Protein AF-A0A2V8I0D8-F1 (afdb_monomer)

Mean predicted aligned error: 8.47 Å

Secondary structure (DSSP, 8-state):
-TTSS---S-HHHHHHHHHHHHHHHHHHHHHHHHHSSPPTTHHHHHHHHHHHHHHHHHHHHHHHHHHHHS-TTSTTTSS-TT-TTHHHHHHHHHHHHHHHHHHHHHHHHHHHHHHHHHHTS-----

Structure (mmCIF, N/CA/C/O backbone):
data_AF-A0A2V8I0D8-F1
#
_entry.id   AF-A0A2V8I0D8-F1
#
loop_
_atom_site.group_PDB
_atom_site.id
_atom_site.type_symbol
_atom_site.label_atom_id
_atom_site.label_alt_id
_atom_site.label_comp_id
_atom_site.label_asym_id
_atom_site.label_entity_id
_atom_site.label_seq_id
_atom_site.pdbx_PDB_ins_code
_atom_site.Cartn_x
_atom_site.Cartn_y
_atom_site.Cartn_z
_atom_site.occupancy
_atom_site.B_iso_or_equiv
_atom_site.auth_seq_id
_atom_site.auth_comp_id
_atom_site.auth_asym_id
_atom_site.auth_atom_id
_atom_site.pdbx_PDB_model_num
ATOM 1 N N . MET A 1 1 ? -0.318 -2.762 -38.727 1.00 35.12 1 MET A N 1
ATOM 2 C CA . MET A 1 1 ? -1.320 -2.928 -37.650 1.00 35.12 1 MET A CA 1
ATOM 3 C C . MET A 1 1 ? -0.693 -2.973 -36.253 1.00 35.12 1 MET A C 1
ATOM 5 O O . MET A 1 1 ? -1.377 -2.617 -35.312 1.00 35.12 1 MET A O 1
ATOM 9 N N . GLU A 1 2 ? 0.597 -3.299 -36.097 1.00 39.03 2 GLU A N 1
ATOM 10 C CA . GLU A 1 2 ? 1.289 -3.316 -34.786 1.00 39.03 2 GLU A CA 1
ATOM 11 C C . GLU A 1 2 ? 1.679 -1.927 -34.235 1.00 39.03 2 GLU A C 1
ATOM 13 O O . GLU A 1 2 ? 1.962 -1.788 -33.054 1.00 39.03 2 GLU A O 1
ATOM 18 N N . ARG A 1 3 ? 1.640 -0.865 -35.057 1.00 40.22 3 ARG A N 1
ATOM 19 C CA . ARG A 1 3 ? 1.949 0.522 -34.633 1.00 40.22 3 ARG A CA 1
ATOM 20 C C . ARG A 1 3 ? 0.753 1.318 -34.098 1.00 40.22 3 ARG A C 1
ATOM 22 O O . ARG A 1 3 ? 0.931 2.449 -33.672 1.00 40.22 3 ARG A O 1
ATOM 29 N N . ILE A 1 4 ? -0.457 0.760 -34.159 1.00 46.00 4 ILE A N 1
ATOM 30 C CA . ILE A 1 4 ? -1.689 1.436 -33.701 1.00 46.00 4 ILE A CA 1
ATOM 31 C C . ILE A 1 4 ? -2.055 0.992 -32.277 1.00 46.00 4 ILE A C 1
ATOM 33 O O . ILE A 1 4 ? -2.739 1.704 -31.550 1.00 46.00 4 ILE A O 1
ATOM 37 N N . PHE A 1 5 ? -1.522 -0.150 -31.848 1.00 41.84 5 PHE A N 1
ATOM 38 C CA . PHE A 1 5 ? -1.755 -0.731 -30.539 1.00 41.84 5 PHE A CA 1
ATOM 39 C C . PHE A 1 5 ? -0.419 -1.221 -29.982 1.00 41.84 5 PHE A C 1
ATOM 41 O O . PHE A 1 5 ? -0.133 -2.405 -30.102 1.00 41.84 5 PHE A O 1
ATOM 48 N N . GLY A 1 6 ? 0.418 -0.314 -29.457 1.00 40.91 6 GLY A N 1
ATOM 49 C CA . GLY A 1 6 ? 1.761 -0.578 -28.907 1.00 40.91 6 GLY A CA 1
ATOM 50 C C . GLY A 1 6 ? 1.783 -1.548 -27.715 1.00 40.91 6 GLY A C 1
ATOM 51 O O . GLY A 1 6 ? 2.196 -1.197 -26.616 1.00 40.91 6 GLY A O 1
ATOM 52 N N . PHE A 1 7 ? 1.320 -2.774 -27.933 1.00 41.00 7 PHE A N 1
ATOM 53 C CA . PHE A 1 7 ? 1.189 -3.864 -26.978 1.00 41.00 7 PHE A CA 1
ATOM 54 C C . PHE A 1 7 ? 2.431 -4.765 -26.974 1.00 41.00 7 PHE A C 1
ATOM 56 O O . PHE A 1 7 ? 2.325 -5.978 -26.836 1.00 41.00 7 PHE A O 1
ATOM 63 N N . THR A 1 8 ? 3.625 -4.181 -27.088 1.00 45.22 8 THR A N 1
ATOM 64 C CA . THR A 1 8 ? 4.879 -4.832 -26.657 1.00 45.22 8 THR A CA 1
ATOM 65 C C . THR A 1 8 ? 5.213 -4.522 -25.197 1.00 45.22 8 THR A C 1
ATOM 67 O O . THR A 1 8 ? 6.302 -4.840 -24.726 1.00 45.22 8 THR A O 1
ATOM 70 N N . ARG A 1 9 ? 4.289 -3.903 -24.454 1.00 54.06 9 ARG A N 1
ATOM 71 C CA . ARG A 1 9 ? 4.477 -3.580 -23.041 1.00 54.06 9 ARG A CA 1
ATOM 72 C C . ARG A 1 9 ? 4.057 -4.739 -22.139 1.00 54.06 9 ARG A C 1
ATOM 74 O O . ARG A 1 9 ? 3.045 -5.396 -22.388 1.00 54.06 9 ARG A O 1
ATOM 81 N N . ASN A 1 10 ? 4.807 -4.958 -21.064 1.00 58.66 10 ASN A N 1
ATOM 82 C CA . ASN A 1 10 ? 4.531 -5.989 -20.073 1.00 58.66 10 ASN A CA 1
ATOM 83 C C . ASN A 1 10 ? 3.274 -5.645 -19.249 1.00 58.66 10 ASN A C 1
ATOM 85 O O . ASN A 1 10 ? 3.349 -5.093 -18.160 1.00 58.66 10 ASN A O 1
ATOM 89 N N . HIS A 1 11 ? 2.081 -5.973 -19.749 1.00 61.69 11 HIS A N 1
ATOM 90 C CA . HIS A 1 11 ? 0.835 -5.776 -18.995 1.00 61.69 11 HIS A CA 1
ATOM 91 C C . HIS A 1 11 ? 0.796 -6.528 -17.656 1.00 61.69 11 HIS A C 1
ATOM 93 O O . HIS A 1 11 ? 0.007 -6.167 -16.781 1.00 61.69 11 HIS A O 1
ATOM 99 N N . TYR A 1 12 ? 1.621 -7.565 -17.489 1.00 66.75 12 TYR A N 1
ATOM 100 C CA . TYR A 1 12 ? 1.704 -8.315 -16.239 1.00 66.75 12 TYR A CA 1
ATOM 101 C C . TYR A 1 12 ? 2.395 -7.527 -15.126 1.00 66.75 12 TYR A C 1
ATOM 103 O O . TYR A 1 12 ? 2.099 -7.771 -13.959 1.00 66.75 12 TYR A O 1
ATOM 111 N N . ASP A 1 13 ? 3.232 -6.551 -15.467 1.00 78.81 13 ASP A N 1
ATOM 112 C CA . ASP A 1 13 ? 3.970 -5.751 -14.492 1.00 78.81 13 ASP A CA 1
ATOM 113 C C . ASP A 1 13 ? 3.031 -4.918 -13.617 1.00 78.81 13 ASP A C 1
ATOM 115 O O . ASP A 1 13 ? 3.022 -4.998 -12.392 1.00 78.81 13 ASP A O 1
ATOM 119 N N . ARG A 1 14 ? 2.058 -4.270 -14.260 1.00 85.38 14 ARG A N 1
ATOM 120 C CA . ARG A 1 14 ? 1.007 -3.502 -13.577 1.00 85.38 14 ARG A CA 1
ATOM 121 C C . ARG A 1 14 ? 0.103 -4.357 -12.695 1.00 85.38 14 ARG A C 1
ATOM 123 O O . ARG A 1 14 ? -0.437 -3.861 -11.706 1.00 85.38 14 ARG A O 1
ATOM 130 N N . ILE A 1 15 ? -0.083 -5.634 -13.037 1.00 90.56 15 ILE A N 1
ATOM 131 C CA . ILE A 1 15 ? -0.776 -6.590 -12.161 1.00 90.56 15 ILE A CA 1
ATOM 132 C C . ILE A 1 15 ? 0.095 -6.877 -10.933 1.00 90.56 15 ILE A C 1
ATOM 134 O O . ILE A 1 15 ? -0.428 -6.925 -9.817 1.00 90.56 15 ILE A O 1
ATOM 138 N N . GLY A 1 16 ? 1.409 -7.010 -11.132 1.00 92.75 16 GLY A N 1
ATOM 139 C CA . GLY A 1 16 ? 2.416 -7.073 -10.076 1.00 92.75 16 GLY A CA 1
ATOM 140 C C . GLY A 1 16 ? 2.330 -5.876 -9.133 1.00 92.75 16 GLY A C 1
ATOM 141 O O . GLY A 1 16 ? 2.100 -6.074 -7.942 1.00 92.75 16 GLY A O 1
ATOM 142 N N . HIS A 1 17 ? 2.376 -4.649 -9.653 1.00 95.06 17 HIS A N 1
ATOM 143 C CA . HIS A 1 17 ? 2.255 -3.433 -8.843 1.00 95.06 17 HIS A CA 1
ATOM 144 C C . HIS A 1 17 ? 0.899 -3.311 -8.147 1.00 95.06 17 HIS A C 1
ATOM 146 O O . HIS A 1 17 ? 0.833 -2.987 -6.961 1.00 95.06 17 HIS A O 1
ATOM 152 N N . PHE A 1 18 ? -0.205 -3.656 -8.817 1.00 97.50 18 PHE A N 1
ATOM 153 C CA . PHE A 1 18 ? -1.506 -3.732 -8.150 1.00 97.50 18 PHE A CA 1
ATOM 154 C C . PHE A 1 18 ? -1.464 -4.699 -6.956 1.00 97.50 18 PHE A C 1
ATOM 156 O O . PHE A 1 18 ? -1.911 -4.347 -5.863 1.00 97.50 18 PHE A O 1
ATOM 163 N N . ALA A 1 19 ? -0.898 -5.898 -7.125 1.00 97.00 19 ALA A N 1
ATOM 164 C CA . ALA A 1 19 ? -0.743 -6.868 -6.042 1.00 97.00 19 ALA A CA 1
ATOM 165 C C . ALA A 1 19 ? 0.220 -6.372 -4.943 1.00 97.00 19 ALA A C 1
ATOM 167 O O . ALA A 1 19 ? -0.062 -6.564 -3.755 1.00 97.00 19 ALA A O 1
ATOM 168 N N . GLN A 1 20 ? 1.295 -5.677 -5.328 1.00 96.06 20 GLN A N 1
ATOM 169 C CA . GLN A 1 20 ? 2.266 -5.012 -4.452 1.00 96.06 20 GLN A CA 1
ATOM 170 C C . GLN A 1 20 ? 1.625 -3.900 -3.615 1.00 96.06 20 GLN A C 1
ATOM 172 O O . GLN A 1 20 ? 2.070 -3.628 -2.506 1.00 96.06 20 GLN A O 1
ATOM 177 N N . GLY A 1 21 ? 0.550 -3.280 -4.090 1.00 98.25 21 GLY A N 1
ATOM 178 C CA . GLY A 1 21 ? -0.292 -2.418 -3.269 1.00 98.25 21 GLY A CA 1
ATOM 179 C C . GLY A 1 21 ? -1.278 -3.195 -2.402 1.00 98.25 21 GLY A C 1
ATOM 180 O O . GLY A 1 21 ? -1.406 -2.966 -1.198 1.00 98.25 21 GLY A O 1
ATOM 181 N N . PHE A 1 22 ? -2.001 -4.124 -3.025 1.00 98.69 22 PHE A N 1
ATOM 182 C CA . PHE A 1 22 ? -3.162 -4.788 -2.443 1.00 98.69 22 PHE A CA 1
ATOM 183 C C . PHE A 1 22 ? -2.810 -5.663 -1.235 1.00 98.69 22 PHE A C 1
ATOM 185 O O . PHE A 1 22 ? -3.448 -5.569 -0.184 1.00 98.69 22 PHE A O 1
ATOM 192 N N . VAL A 1 23 ? -1.796 -6.522 -1.364 1.00 98.00 23 VAL A N 1
ATOM 193 C CA . VAL A 1 23 ? -1.437 -7.480 -0.308 1.00 98.00 23 VAL A CA 1
ATOM 194 C C . VAL A 1 23 ? -0.753 -6.776 0.873 1.00 98.00 23 VAL A C 1
ATOM 196 O O . VAL A 1 23 ? -1.228 -6.928 2.008 1.00 98.00 23 VAL A O 1
ATOM 199 N N . PRO A 1 24 ? 0.288 -5.944 0.663 1.00 98.19 24 PRO A N 1
ATOM 200 C CA . PRO A 1 24 ? 0.936 -5.215 1.750 1.00 98.19 24 PRO A CA 1
ATOM 201 C C . PRO A 1 24 ? 0.007 -4.256 2.488 1.00 98.19 24 PRO A C 1
ATOM 203 O O . PRO A 1 24 ? 0.209 -4.050 3.682 1.00 98.19 24 PRO A O 1
ATOM 206 N N . ALA A 1 25 ? -1.054 -3.736 1.861 1.00 98.69 25 ALA A N 1
ATOM 207 C CA . ALA A 1 25 ? -2.016 -2.877 2.550 1.00 98.69 25 ALA A CA 1
ATOM 208 C C . ALA A 1 25 ? -2.678 -3.560 3.755 1.00 98.69 25 ALA A C 1
ATOM 210 O O . ALA A 1 25 ? -2.870 -2.932 4.800 1.00 98.69 25 ALA A O 1
ATOM 211 N N . ILE A 1 26 ? -3.008 -4.852 3.657 1.00 98.31 26 ILE A N 1
ATOM 212 C CA . ILE A 1 26 ? -3.602 -5.593 4.780 1.00 98.31 26 ILE A CA 1
ATOM 213 C C . ILE A 1 26 ? -2.556 -5.890 5.855 1.00 98.31 26 ILE A C 1
ATOM 215 O O . ILE A 1 26 ? -2.856 -5.743 7.041 1.00 98.31 26 ILE A O 1
ATOM 219 N N . ILE A 1 27 ? -1.324 -6.208 5.452 1.00 98.38 27 ILE A N 1
ATOM 220 C CA . ILE A 1 27 ? -0.199 -6.452 6.364 1.00 98.38 27 ILE A CA 1
ATOM 221 C C . ILE A 1 27 ? 0.150 -5.176 7.143 1.00 98.38 27 ILE A C 1
ATOM 223 O O . ILE A 1 27 ? 0.184 -5.187 8.372 1.00 98.38 27 ILE A O 1
ATOM 227 N N . ALA A 1 28 ? 0.346 -4.054 6.449 1.00 98.44 28 ALA A N 1
ATOM 228 C CA . ALA A 1 28 ? 0.635 -2.761 7.060 1.00 98.44 28 ALA A CA 1
ATOM 229 C C . ALA A 1 28 ? -0.490 -2.342 8.013 1.00 98.44 28 ALA A C 1
ATOM 231 O O . ALA A 1 28 ? -0.229 -1.920 9.140 1.00 98.44 28 ALA A O 1
ATOM 232 N N . ARG A 1 29 ? -1.753 -2.526 7.605 1.00 98.25 29 ARG A N 1
ATOM 233 C CA . ARG A 1 29 ? -2.914 -2.253 8.461 1.00 98.25 29 ARG A CA 1
ATOM 234 C C . ARG A 1 29 ? -2.907 -3.101 9.734 1.00 98.25 29 ARG A C 1
ATOM 236 O O . ARG A 1 29 ? -3.196 -2.568 10.802 1.00 98.25 29 ARG A O 1
ATOM 243 N N . GLU A 1 30 ? -2.594 -4.391 9.627 1.00 98.00 30 GLU A N 1
ATOM 244 C CA . GLU A 1 30 ? -2.508 -5.314 10.767 1.00 98.00 30 GLU A CA 1
ATOM 245 C C . GLU A 1 30 ? -1.418 -4.875 11.751 1.00 98.00 30 GLU A C 1
ATOM 247 O O . GLU A 1 30 ? -1.671 -4.724 12.950 1.00 98.00 30 GLU A O 1
ATOM 252 N N . ILE A 1 31 ? -0.216 -4.603 11.236 1.00 98.19 31 ILE A N 1
ATOM 253 C CA . ILE A 1 31 ? 0.920 -4.142 12.038 1.00 98.19 31 ILE A CA 1
ATOM 254 C C . ILE A 1 31 ? 0.559 -2.844 12.762 1.00 98.19 31 ILE A C 1
ATOM 256 O O . ILE A 1 31 ? 0.734 -2.757 13.976 1.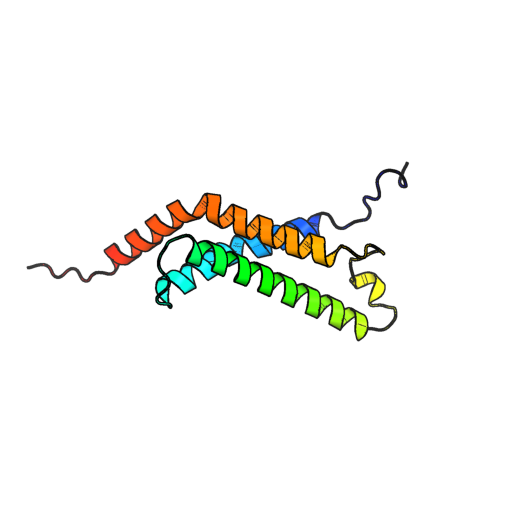00 98.19 31 ILE A O 1
ATOM 260 N N . LEU A 1 32 ? 0.004 -1.859 12.053 1.00 98.12 32 LEU A N 1
ATOM 261 C CA . LEU A 1 32 ? -0.343 -0.564 12.638 1.00 98.12 32 LEU A CA 1
ATOM 262 C C . LEU A 1 32 ? -1.417 -0.687 13.722 1.00 98.12 32 LEU A C 1
ATOM 264 O O . LEU A 1 32 ? -1.255 -0.097 14.787 1.00 98.12 32 LEU A O 1
ATOM 268 N N . ILE A 1 33 ? -2.468 -1.485 13.511 1.00 97.38 33 ILE A N 1
ATOM 269 C CA . ILE A 1 33 ? -3.508 -1.693 14.533 1.00 97.38 33 ILE A CA 1
ATOM 270 C C . ILE A 1 33 ? -2.935 -2.361 15.789 1.00 97.38 33 ILE A C 1
ATOM 272 O O . ILE A 1 33 ? -3.366 -2.055 16.899 1.00 97.38 33 ILE A O 1
ATOM 276 N N . ARG A 1 34 ? -2.005 -3.310 15.634 1.00 95.69 34 ARG A N 1
ATOM 277 C CA . ARG A 1 34 ? -1.519 -4.129 16.757 1.00 95.69 34 ARG A CA 1
ATOM 278 C C . ARG A 1 34 ? -0.296 -3.575 17.466 1.00 95.69 34 ARG A C 1
ATOM 280 O O . ARG A 1 34 ? -0.038 -3.964 18.603 1.00 95.69 34 ARG A O 1
ATOM 287 N N . ARG A 1 35 ? 0.506 -2.760 16.785 1.00 96.75 35 ARG A N 1
ATOM 288 C CA . ARG A 1 35 ? 1.841 -2.350 17.248 1.00 96.75 35 ARG A CA 1
ATOM 289 C C . ARG A 1 35 ? 2.006 -0.842 17.367 1.00 96.75 35 ARG A C 1
ATOM 291 O O . ARG A 1 35 ? 3.093 -0.388 17.700 1.00 96.75 35 ARG A O 1
ATOM 298 N N . SER A 1 36 ? 0.955 -0.070 17.117 1.00 96.12 36 SER A N 1
ATOM 299 C CA . SER A 1 36 ? 0.984 1.387 17.229 1.00 96.12 36 SER A CA 1
ATOM 300 C C . SER A 1 36 ? -0.266 1.900 17.959 1.00 96.12 36 SER A C 1
ATOM 302 O O . SER A 1 36 ? -1.248 1.165 18.074 1.00 96.12 36 SER A O 1
ATOM 304 N N . PRO A 1 37 ? -0.280 3.159 18.436 1.00 95.31 37 PRO A N 1
ATOM 305 C CA . PRO A 1 37 ? -1.471 3.770 19.035 1.00 95.31 37 PRO A CA 1
ATOM 306 C C . PRO A 1 37 ? -2.552 4.146 18.003 1.00 95.31 37 PRO A C 1
ATOM 308 O O . PRO A 1 37 ? -3.579 4.727 18.365 1.00 95.31 37 PRO A O 1
ATOM 311 N N . LEU A 1 38 ? -2.328 3.864 16.714 1.00 95.69 38 LEU A N 1
ATOM 312 C CA . LEU A 1 38 ? -3.193 4.292 15.626 1.00 95.69 38 LEU A CA 1
ATOM 313 C C . LEU A 1 38 ? -4.550 3.583 15.680 1.00 95.69 38 LEU A C 1
ATOM 315 O O . LEU A 1 38 ? -4.662 2.364 15.555 1.00 95.69 38 LEU A O 1
ATOM 319 N N . GLN A 1 39 ? -5.603 4.379 15.838 1.00 94.12 39 GLN A N 1
ATOM 320 C CA . GLN A 1 39 ? -6.973 3.884 15.880 1.00 94.12 39 GLN A CA 1
ATOM 321 C C . GLN A 1 39 ? -7.509 3.607 14.474 1.00 94.12 39 GLN A C 1
ATOM 323 O O . GLN A 1 39 ? -7.093 4.209 13.480 1.00 94.12 39 GLN A O 1
ATOM 328 N N . ARG A 1 40 ? -8.505 2.720 14.395 1.00 94.81 40 ARG A N 1
ATOM 329 C CA . ARG A 1 40 ? -9.256 2.482 13.157 1.00 94.81 40 ARG A CA 1
ATOM 330 C C . ARG A 1 40 ? -9.925 3.779 12.707 1.00 94.81 40 ARG A C 1
ATOM 332 O O . ARG A 1 40 ? -10.618 4.423 13.487 1.00 94.81 40 ARG A O 1
ATOM 339 N N . GLY A 1 41 ? -9.751 4.144 11.442 1.00 95.44 41 GLY A N 1
ATOM 340 C CA . GLY A 1 41 ? -10.357 5.347 10.884 1.00 95.44 41 GLY A CA 1
ATOM 341 C C . GLY A 1 41 ? -9.582 5.899 9.697 1.00 95.44 41 GLY A C 1
ATOM 342 O O . GLY A 1 41 ? -8.745 5.216 9.108 1.00 95.44 41 GLY A O 1
ATOM 343 N N . LYS A 1 42 ? -9.866 7.160 9.360 1.00 97.62 42 LYS A N 1
ATOM 344 C CA . LYS A 1 42 ? -9.306 7.843 8.183 1.00 97.62 42 LYS A CA 1
ATOM 345 C C . LYS A 1 42 ? -7.778 7.944 8.224 1.00 97.62 42 LYS A C 1
ATOM 347 O O . LYS A 1 42 ? -7.140 7.770 7.196 1.00 97.62 42 LYS A O 1
ATOM 352 N N . TRP A 1 43 ? -7.193 8.156 9.405 1.00 98.25 43 TRP A N 1
ATOM 353 C CA . TRP A 1 43 ? -5.737 8.230 9.561 1.00 98.25 43 TRP A CA 1
ATOM 354 C C . TRP A 1 43 ? -5.042 6.889 9.328 1.00 98.25 43 TRP A C 1
ATOM 356 O O . TRP A 1 43 ? -4.045 6.846 8.619 1.00 98.25 43 TRP A O 1
ATOM 366 N N . LEU A 1 44 ? -5.597 5.786 9.842 1.00 98.38 44 LEU A N 1
ATOM 367 C CA . LEU A 1 44 ? -5.102 4.445 9.521 1.00 98.38 44 LEU A CA 1
ATOM 368 C C . LEU A 1 44 ? -5.193 4.153 8.024 1.00 98.38 44 LEU A C 1
ATOM 370 O O . LEU A 1 44 ? -4.263 3.590 7.458 1.00 98.38 44 LEU A O 1
ATOM 374 N N . PHE A 1 45 ? -6.302 4.537 7.391 1.00 98.50 45 PHE A N 1
ATOM 375 C CA . PHE A 1 45 ? -6.478 4.375 5.952 1.00 98.50 45 PHE A CA 1
ATOM 376 C C . PHE A 1 45 ? -5.384 5.122 5.177 1.00 98.50 45 PHE A C 1
ATOM 378 O O . PHE A 1 45 ? -4.608 4.520 4.443 1.00 98.50 45 PHE A O 1
ATOM 385 N N . PHE A 1 46 ? -5.252 6.423 5.434 1.00 98.62 46 PHE A N 1
ATOM 386 C CA . PHE A 1 46 ? -4.264 7.279 4.787 1.00 98.62 46 PHE A CA 1
ATOM 387 C C . PHE A 1 46 ? -2.823 6.784 4.982 1.00 98.62 46 PHE A C 1
ATOM 389 O O . PHE A 1 46 ? -2.092 6.640 4.008 1.00 98.62 46 PHE A O 1
ATOM 396 N N . ILE A 1 47 ? -2.427 6.454 6.216 1.00 98.62 47 ILE A N 1
ATOM 397 C CA . ILE A 1 47 ? -1.058 6.006 6.511 1.00 98.62 47 ILE A CA 1
ATOM 398 C C . ILE A 1 47 ? -0.747 4.679 5.813 1.00 98.62 47 ILE A C 1
ATOM 400 O O . ILE A 1 47 ? 0.355 4.511 5.300 1.00 98.62 47 ILE A O 1
ATOM 404 N N . VAL A 1 48 ? -1.702 3.748 5.740 1.00 98.75 48 VAL A N 1
ATOM 405 C CA . VAL A 1 48 ? -1.498 2.494 4.999 1.00 98.75 48 VAL A CA 1
ATOM 406 C C . VAL A 1 48 ? -1.276 2.759 3.509 1.00 98.75 48 VAL A C 1
ATOM 408 O O . VAL A 1 48 ? -0.385 2.140 2.928 1.00 98.75 48 VAL A O 1
ATOM 411 N N . LEU A 1 49 ? -2.023 3.689 2.901 1.00 98.75 49 LEU A N 1
ATOM 412 C CA . LEU A 1 49 ? -1.776 4.090 1.511 1.00 98.75 49 LEU A CA 1
ATOM 413 C C . LEU A 1 49 ? -0.372 4.673 1.335 1.00 98.75 49 LEU A C 1
ATOM 415 O O . LEU A 1 49 ? 0.333 4.272 0.414 1.00 98.75 49 LEU A O 1
ATOM 419 N N . CYS A 1 50 ? 0.060 5.559 2.239 1.00 98.75 50 CYS A N 1
ATOM 420 C CA . CYS A 1 50 ? 1.410 6.123 2.209 1.00 98.75 50 CYS A CA 1
ATOM 421 C C . CYS A 1 50 ? 2.491 5.043 2.317 1.00 98.75 50 CYS A C 1
ATOM 423 O O . CYS A 1 50 ? 3.469 5.098 1.581 1.00 98.75 50 CYS A O 1
ATOM 425 N N . VAL A 1 51 ? 2.315 4.054 3.198 1.00 98.62 51 VAL A N 1
ATOM 426 C CA . VAL A 1 51 ? 3.264 2.940 3.351 1.00 98.62 51 VAL A CA 1
ATOM 427 C C . VAL A 1 51 ? 3.359 2.121 2.065 1.00 98.62 51 VAL A C 1
ATOM 429 O O . VAL A 1 51 ? 4.464 1.845 1.610 1.00 98.62 51 VAL A O 1
ATOM 432 N N . CYS A 1 52 ? 2.230 1.761 1.450 1.00 98.69 52 CYS A N 1
ATOM 433 C CA . CYS A 1 52 ? 2.241 0.974 0.213 1.00 98.69 52 CYS A CA 1
ATOM 434 C C . CYS A 1 52 ? 2.861 1.757 -0.950 1.00 98.69 52 CYS A C 1
ATOM 436 O O . CYS A 1 52 ? 3.675 1.210 -1.690 1.00 98.69 52 CYS A O 1
ATOM 438 N N . LEU A 1 53 ? 2.533 3.047 -1.070 1.00 98.50 53 LEU A N 1
ATOM 439 C CA . LEU A 1 53 ? 3.128 3.922 -2.077 1.00 98.50 53 LEU A CA 1
ATOM 440 C C . LEU A 1 53 ? 4.639 4.083 -1.867 1.00 98.50 53 LEU A C 1
ATOM 442 O O . LEU A 1 53 ? 5.388 4.024 -2.832 1.00 98.50 53 LEU A O 1
ATOM 446 N N . ALA A 1 54 ? 5.096 4.235 -0.620 1.00 98.56 54 ALA A N 1
ATOM 447 C CA . ALA A 1 54 ? 6.519 4.323 -0.303 1.00 98.56 54 ALA A CA 1
ATOM 448 C C . ALA A 1 54 ? 7.267 3.025 -0.644 1.00 98.56 54 ALA A C 1
ATOM 450 O O . ALA A 1 54 ? 8.356 3.087 -1.202 1.00 98.56 54 ALA A O 1
ATOM 451 N N . ILE A 1 55 ? 6.673 1.857 -0.367 1.00 97.62 55 ILE A N 1
ATOM 452 C CA . ILE A 1 55 ? 7.236 0.560 -0.775 1.00 97.62 55 ILE A CA 1
ATOM 453 C C . ILE A 1 55 ? 7.354 0.484 -2.302 1.00 97.62 55 ILE A C 1
ATOM 455 O O . ILE A 1 55 ? 8.393 0.054 -2.799 1.00 97.62 55 ILE A O 1
ATOM 459 N N . SER A 1 56 ? 6.324 0.920 -3.035 1.00 96.62 56 SER A N 1
ATOM 460 C CA . SER A 1 56 ? 6.371 0.982 -4.500 1.00 96.62 56 SER A CA 1
ATOM 461 C C . SER A 1 56 ? 7.477 1.910 -4.983 1.00 96.62 56 SER A C 1
ATOM 463 O O . SER A 1 56 ? 8.318 1.488 -5.758 1.00 96.62 56 SER A O 1
ATOM 465 N N . ALA A 1 57 ? 7.554 3.131 -4.455 1.00 96.75 57 ALA A N 1
ATOM 466 C CA . ALA A 1 57 ? 8.594 4.086 -4.824 1.00 96.75 57 ALA A CA 1
ATOM 467 C C . ALA A 1 57 ? 10.011 3.558 -4.536 1.00 96.75 57 ALA A C 1
ATOM 469 O O . ALA A 1 57 ? 10.920 3.772 -5.329 1.00 96.75 57 ALA A O 1
ATOM 470 N N . CYS A 1 58 ? 10.218 2.843 -3.424 1.00 96.94 58 CYS A N 1
ATOM 471 C CA . CYS A 1 58 ? 11.505 2.210 -3.139 1.00 96.94 58 CYS A CA 1
ATOM 472 C C . CYS A 1 58 ? 11.868 1.131 -4.165 1.00 96.94 58 CYS A C 1
ATOM 474 O O . CYS A 1 58 ? 13.036 1.040 -4.531 1.00 96.94 58 CYS A O 1
ATOM 476 N N . TYR A 1 59 ? 10.899 0.325 -4.609 1.00 92.12 59 TYR A N 1
ATOM 477 C CA . TYR A 1 59 ? 11.115 -0.679 -5.652 1.00 92.12 59 TYR A CA 1
ATOM 478 C C . TYR A 1 59 ? 11.554 -0.014 -6.966 1.00 92.12 59 TYR A C 1
ATOM 480 O O . TYR A 1 59 ? 12.622 -0.330 -7.481 1.00 92.12 59 TYR A O 1
ATOM 488 N N . GLU A 1 60 ? 10.817 1.007 -7.401 1.00 90.81 60 GLU A N 1
ATOM 489 C CA . GLU A 1 60 ? 11.124 1.790 -8.606 1.00 90.81 60 GLU A CA 1
ATOM 490 C C . GLU A 1 60 ? 12.490 2.480 -8.535 1.00 90.81 60 GLU A C 1
ATOM 492 O O . GLU A 1 60 ? 13.246 2.505 -9.503 1.00 90.81 60 GLU A O 1
ATOM 497 N N . PHE A 1 61 ? 12.861 3.026 -7.371 1.00 91.38 61 PHE A N 1
ATOM 498 C CA . PHE A 1 61 ? 14.192 3.606 -7.194 1.00 91.38 61 PHE A CA 1
ATOM 499 C C . PHE A 1 61 ? 15.304 2.565 -7.311 1.00 91.38 61 PHE A C 1
ATOM 501 O O . PHE A 1 61 ? 16.373 2.891 -7.823 1.00 91.38 61 PHE A O 1
ATOM 508 N N . ILE A 1 62 ? 15.082 1.332 -6.847 1.00 88.56 62 ILE A N 1
ATOM 509 C CA . ILE A 1 62 ? 16.059 0.245 -6.992 1.00 88.56 62 ILE A CA 1
ATOM 510 C C . ILE A 1 62 ? 16.207 -0.136 -8.464 1.00 88.56 62 ILE A C 1
ATOM 512 O O . ILE A 1 62 ? 17.338 -0.288 -8.928 1.00 88.56 62 ILE A O 1
ATOM 516 N N . GLU A 1 63 ? 15.105 -0.244 -9.204 1.00 84.19 63 GLU A N 1
ATOM 517 C CA . GLU A 1 63 ? 15.148 -0.518 -10.642 1.00 84.19 63 GLU A CA 1
ATOM 518 C C . GLU A 1 63 ? 15.866 0.598 -11.396 1.00 84.19 63 GLU A C 1
ATOM 520 O O . GLU A 1 63 ? 16.824 0.328 -12.126 1.00 84.19 63 GLU A O 1
ATOM 525 N N . TRP A 1 64 ? 15.516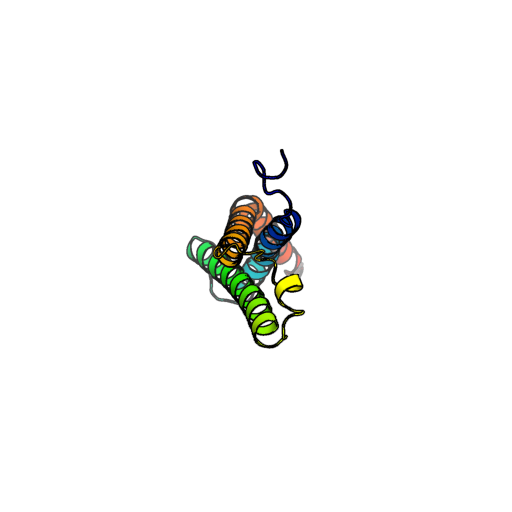 1.855 -11.123 1.00 83.75 64 TRP A N 1
ATOM 526 C CA . TRP A 1 64 ? 16.205 3.007 -11.693 1.00 83.75 64 TRP A CA 1
ATOM 527 C C . TRP A 1 64 ? 17.704 3.024 -11.359 1.00 83.75 64 TRP A C 1
ATOM 529 O O . TRP A 1 64 ? 18.531 3.232 -12.245 1.00 83.75 64 TRP A O 1
ATOM 539 N N . TRP A 1 65 ? 18.101 2.757 -10.110 1.00 83.31 65 TRP A N 1
ATOM 540 C CA . TRP A 1 65 ? 19.522 2.674 -9.753 1.00 83.31 65 TRP A CA 1
ATOM 541 C C . TRP A 1 65 ? 20.238 1.530 -10.462 1.00 83.31 65 TRP A C 1
ATOM 543 O O . TRP A 1 65 ? 21.364 1.718 -10.922 1.00 83.31 65 TRP A O 1
ATOM 553 N N . SER A 1 66 ? 19.603 0.360 -10.562 1.00 81.69 66 SER A N 1
ATOM 554 C CA . SER A 1 66 ? 20.173 -0.786 -11.277 1.00 81.69 66 SER A CA 1
ATOM 555 C C . SER A 1 66 ? 20.447 -0.443 -12.740 1.00 81.69 66 SER A C 1
ATOM 557 O O . SER A 1 66 ? 21.483 -0.828 -13.282 1.00 81.69 66 SER A O 1
ATOM 559 N N . ALA A 1 67 ? 19.574 0.372 -13.328 1.00 76.50 67 ALA A N 1
ATOM 560 C CA . ALA A 1 67 ? 19.695 0.853 -14.684 1.00 76.50 67 ALA A CA 1
ATOM 561 C C . ALA A 1 67 ? 20.808 1.879 -14.884 1.00 76.50 67 ALA A C 1
ATOM 563 O O . ALA A 1 67 ? 21.525 1.828 -15.872 1.00 76.50 67 ALA A O 1
ATOM 564 N N . VAL A 1 68 ? 20.974 2.803 -13.937 1.00 80.25 68 VAL A N 1
ATOM 565 C CA . VAL A 1 68 ? 22.055 3.797 -13.983 1.00 80.25 68 VAL A CA 1
ATOM 566 C C . VAL A 1 68 ? 23.431 3.137 -13.821 1.00 80.25 68 VAL A C 1
ATOM 568 O O . VAL A 1 68 ? 24.417 3.629 -14.364 1.00 80.25 68 VAL A O 1
ATOM 571 N N . ILE A 1 69 ? 23.515 2.051 -13.045 1.00 81.44 69 ILE A N 1
ATOM 572 C CA . ILE A 1 69 ? 24.779 1.367 -12.726 1.00 81.44 69 ILE A CA 1
ATOM 573 C C . ILE A 1 69 ? 25.142 0.311 -13.781 1.00 81.44 69 ILE A C 1
ATOM 575 O O . ILE A 1 69 ? 26.326 0.089 -14.042 1.00 81.44 69 ILE A O 1
ATOM 579 N N . GLY A 1 70 ? 24.153 -0.362 -14.370 1.00 70.31 70 GLY A N 1
ATOM 580 C CA . GLY A 1 70 ? 24.367 -1.300 -15.465 1.00 70.31 70 GLY A CA 1
ATOM 581 C C . GLY A 1 70 ? 24.540 -0.556 -16.788 1.00 70.31 70 GLY A C 1
ATOM 582 O O . GLY A 1 70 ? 23.641 0.149 -17.217 1.00 70.31 70 GLY A O 1
ATOM 583 N N . ASP A 1 71 ? 25.681 -0.725 -17.455 1.00 64.88 71 ASP A N 1
ATOM 584 C CA . ASP A 1 71 ? 25.890 -0.263 -18.838 1.00 64.88 71 ASP A CA 1
ATOM 585 C C . ASP A 1 71 ? 24.830 -0.860 -19.809 1.00 64.88 71 ASP A C 1
ATOM 587 O O . ASP A 1 71 ? 24.017 -1.679 -19.384 1.00 64.88 71 ASP A O 1
ATOM 591 N N . SER A 1 72 ? 24.854 -0.493 -21.102 1.00 54.56 72 SER A N 1
ATOM 592 C CA . SER A 1 72 ? 23.909 -0.793 -22.224 1.00 54.56 72 SER A CA 1
ATOM 593 C C . SER A 1 72 ? 23.056 -2.091 -22.244 1.00 54.56 72 SER A C 1
ATOM 595 O O . SER A 1 72 ? 22.075 -2.167 -22.982 1.00 54.56 72 SER A O 1
ATOM 597 N N . ALA A 1 73 ? 23.368 -3.112 -21.446 1.00 54.47 73 ALA A N 1
ATOM 598 C CA . ALA A 1 73 ? 22.502 -4.255 -21.159 1.00 54.47 73 ALA A CA 1
ATOM 599 C C . ALA A 1 73 ? 21.310 -3.931 -20.223 1.00 54.47 73 ALA A C 1
ATOM 601 O O . ALA A 1 73 ? 20.359 -4.714 -20.177 1.00 54.47 73 ALA A O 1
ATOM 602 N N . ALA A 1 74 ? 21.327 -2.808 -19.493 1.00 51.00 74 ALA A N 1
ATOM 603 C CA . ALA A 1 74 ? 20.261 -2.436 -18.555 1.00 51.00 74 ALA A CA 1
ATOM 6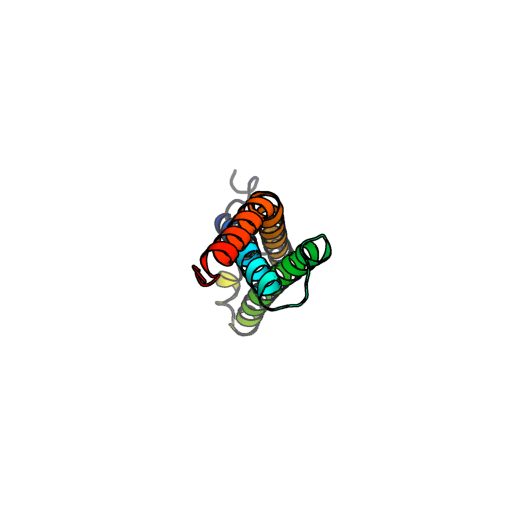04 C C . ALA A 1 74 ? 19.049 -1.743 -19.208 1.00 51.00 74 ALA A C 1
ATOM 606 O O . ALA A 1 74 ? 17.941 -1.846 -18.682 1.00 51.00 74 ALA A O 1
ATOM 607 N N . ASP A 1 75 ? 19.206 -1.145 -20.395 1.00 51.50 75 ASP A N 1
ATOM 608 C CA . ASP A 1 75 ? 18.089 -0.578 -21.175 1.00 51.50 75 ASP A CA 1
ATOM 609 C C . ASP A 1 75 ? 17.037 -1.640 -21.545 1.00 51.50 75 ASP A C 1
ATOM 611 O O . ASP A 1 75 ? 15.849 -1.343 -21.662 1.00 51.50 75 ASP A O 1
ATOM 615 N N . ALA A 1 76 ? 17.458 -2.902 -21.688 1.00 52.50 76 ALA A N 1
ATOM 616 C CA . ALA A 1 76 ? 16.561 -4.030 -21.937 1.00 52.50 76 ALA A CA 1
ATOM 617 C C . ALA A 1 76 ? 15.820 -4.510 -20.672 1.00 52.50 76 ALA A C 1
ATOM 619 O O . ALA A 1 76 ? 14.772 -5.144 -20.789 1.00 52.50 76 ALA A O 1
ATOM 620 N N . PHE A 1 77 ? 16.353 -4.221 -19.479 1.00 49.50 77 PHE A N 1
ATOM 621 C CA . PHE A 1 77 ? 15.747 -4.570 -18.188 1.00 49.50 77 PHE A CA 1
ATOM 622 C C . PHE A 1 77 ? 14.831 -3.460 -17.661 1.00 49.50 77 PHE A C 1
ATOM 624 O O . PHE A 1 77 ? 13.898 -3.732 -16.919 1.00 49.50 77 PHE A O 1
ATOM 631 N N . LEU A 1 78 ? 15.073 -2.221 -18.094 1.00 55.25 78 LEU A N 1
ATOM 632 C CA . LEU A 1 78 ? 14.455 -1.002 -17.584 1.00 55.25 78 LEU A CA 1
ATOM 633 C C . LEU A 1 78 ? 12.939 -0.901 -17.732 1.00 55.25 78 LEU A C 1
ATOM 635 O O . LEU A 1 78 ? 12.397 0.039 -17.174 1.00 55.25 78 LEU A O 1
ATOM 639 N N . GLY A 1 79 ? 12.265 -1.777 -18.487 1.00 53.03 79 GLY A N 1
ATOM 640 C CA . GLY A 1 79 ? 10.797 -1.788 -18.630 1.00 53.03 79 GLY A CA 1
ATOM 641 C C . GLY A 1 79 ? 10.196 -0.580 -19.364 1.00 53.03 79 GLY A C 1
ATOM 642 O O . GLY A 1 79 ? 9.246 -0.744 -20.132 1.00 5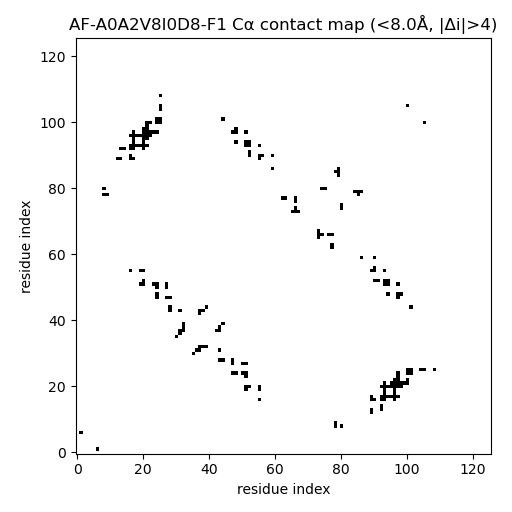3.03 79 GLY A O 1
ATOM 643 N N . THR A 1 80 ? 10.837 0.587 -19.254 1.00 53.03 80 THR A N 1
ATOM 644 C CA . THR A 1 80 ? 10.379 1.872 -19.758 1.00 53.03 80 THR A CA 1
ATOM 645 C C . THR A 1 80 ? 10.112 1.806 -21.249 1.00 53.03 80 THR A C 1
ATOM 647 O O . THR A 1 80 ? 9.158 2.423 -21.698 1.00 53.03 80 THR A O 1
ATOM 650 N N . GLN A 1 81 ? 10.889 1.055 -22.046 1.00 58.38 81 GLN A N 1
ATOM 651 C CA . GLN A 1 81 ? 10.746 0.995 -23.514 1.00 58.38 81 GLN A CA 1
ATOM 652 C C . GLN A 1 81 ? 10.565 2.398 -24.153 1.00 58.38 81 GLN A C 1
ATOM 654 O O . GLN A 1 81 ? 9.925 2.540 -25.195 1.00 58.38 81 GLN A O 1
A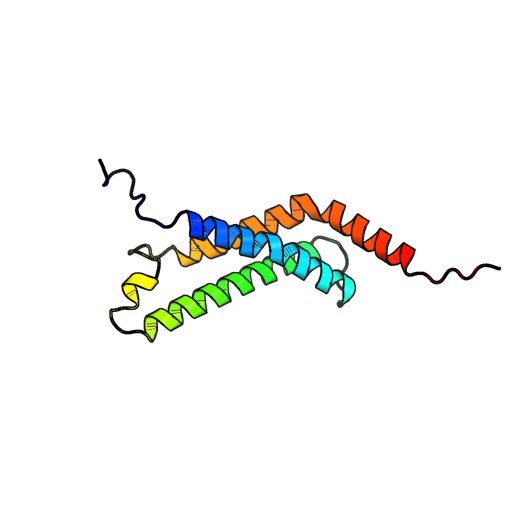TOM 659 N N . GLY A 1 82 ? 11.099 3.451 -23.516 1.00 63.91 82 GLY A N 1
ATOM 660 C CA . GLY A 1 82 ? 10.906 4.850 -23.911 1.00 63.91 82 GLY A CA 1
ATOM 661 C C . GLY A 1 82 ? 9.671 5.581 -23.349 1.00 63.91 82 GLY A C 1
ATOM 662 O O . GLY A 1 82 ? 9.417 6.704 -23.781 1.00 63.91 82 GLY A O 1
ATOM 663 N N . ASP A 1 83 ? 8.910 5.015 -22.408 1.00 75.19 83 ASP A N 1
ATOM 664 C CA . ASP A 1 83 ? 7.844 5.706 -21.673 1.00 75.19 83 ASP A CA 1
ATOM 665 C C . ASP A 1 83 ? 8.383 6.377 -20.393 1.00 75.19 83 ASP A C 1
ATOM 667 O O . ASP A 1 83 ? 8.702 5.688 -19.421 1.00 75.19 83 ASP A O 1
ATOM 671 N N . PRO A 1 84 ? 8.436 7.721 -20.344 1.00 78.56 84 PRO A N 1
ATOM 672 C CA . PRO A 1 84 ? 8.885 8.461 -19.166 1.00 78.56 84 PRO A CA 1
ATOM 673 C C . PRO A 1 84 ? 7.912 8.406 -17.973 1.00 78.56 84 PRO A C 1
ATOM 675 O O . PRO A 1 84 ? 8.252 8.920 -16.905 1.00 78.56 84 PRO A O 1
ATOM 678 N N . PHE A 1 85 ? 6.708 7.850 -18.154 1.00 84.00 85 PHE A N 1
ATOM 679 C CA . PHE A 1 85 ? 5.668 7.744 -17.128 1.00 84.00 85 PHE A CA 1
ATOM 680 C C . PHE A 1 85 ? 5.460 6.325 -16.575 1.00 84.00 85 PHE A C 1
ATOM 682 O O . PHE A 1 85 ? 4.491 6.118 -15.844 1.00 84.00 85 PHE A O 1
ATOM 689 N N . ASP A 1 86 ? 6.315 5.356 -16.923 1.00 83.94 86 ASP A N 1
ATOM 690 C CA . ASP A 1 86 ? 6.180 3.950 -16.498 1.00 83.94 86 ASP A CA 1
ATOM 691 C C . ASP A 1 86 ? 6.143 3.831 -14.970 1.00 83.94 86 ASP A C 1
ATOM 693 O O . ASP A 1 86 ? 5.080 3.596 -14.398 1.00 83.94 86 ASP A O 1
ATOM 697 N N . THR A 1 87 ? 7.230 4.235 -14.315 1.00 88.50 87 THR A N 1
ATOM 698 C CA . THR A 1 87 ? 7.366 4.284 -12.855 1.00 88.50 87 THR A CA 1
ATOM 699 C C . THR A 1 87 ? 6.195 4.983 -12.156 1.00 88.50 87 THR A C 1
ATOM 701 O O . THR A 1 87 ? 5.694 4.538 -11.122 1.00 88.50 87 THR A O 1
ATOM 704 N N . GLN A 1 88 ? 5.703 6.098 -12.702 1.00 92.88 88 GLN A N 1
ATOM 705 C CA . GLN A 1 88 ? 4.570 6.831 -12.135 1.00 92.88 88 GLN A CA 1
ATOM 706 C C . GLN A 1 88 ? 3.267 6.037 -12.270 1.00 92.88 88 GLN A C 1
ATOM 708 O O . GLN A 1 88 ? 2.456 6.038 -11.340 1.00 92.88 88 GLN A O 1
ATOM 713 N N . ALA A 1 89 ? 3.055 5.376 -13.408 1.00 91.81 89 ALA A N 1
ATOM 714 C CA . ALA A 1 89 ? 1.907 4.510 -13.628 1.00 91.81 89 ALA A CA 1
ATOM 715 C C . ALA A 1 89 ? 1.955 3.281 -12.710 1.00 91.81 89 ALA A C 1
ATOM 717 O O . ALA A 1 89 ? 0.921 2.909 -12.155 1.00 91.81 89 ALA A O 1
ATOM 718 N N . ASP A 1 90 ? 3.132 2.712 -12.481 1.00 92.38 90 ASP A N 1
ATOM 719 C CA . ASP A 1 90 ? 3.331 1.541 -11.630 1.00 92.38 90 ASP A CA 1
ATOM 720 C C . ASP A 1 90 ? 3.083 1.857 -10.154 1.00 92.38 90 ASP A C 1
ATOM 722 O O . ASP A 1 90 ? 2.230 1.232 -9.509 1.00 92.38 90 ASP A O 1
ATOM 726 N N . MET A 1 91 ? 3.665 2.949 -9.650 1.00 96.12 91 MET A N 1
ATOM 727 C CA . MET A 1 91 ? 3.335 3.485 -8.324 1.00 96.12 91 MET A CA 1
ATOM 728 C C . MET A 1 91 ? 1.841 3.796 -8.171 1.00 96.12 91 MET A C 1
ATOM 730 O O . MET A 1 91 ? 1.249 3.554 -7.112 1.00 96.12 91 MET A O 1
ATOM 734 N N . PHE A 1 92 ? 1.200 4.325 -9.217 1.00 96.69 92 PHE A N 1
ATOM 735 C CA . PHE A 1 92 ? -0.234 4.596 -9.197 1.00 96.69 92 PHE A CA 1
ATOM 736 C C . PHE A 1 92 ? -1.063 3.306 -9.163 1.00 96.69 92 PHE A C 1
ATOM 738 O O . PHE A 1 92 ? -2.052 3.236 -8.425 1.00 96.69 92 PHE A O 1
ATOM 745 N N . MET A 1 93 ? -0.650 2.257 -9.878 1.00 97.25 93 MET A N 1
ATOM 746 C CA . MET A 1 93 ? -1.315 0.957 -9.803 1.00 97.25 93 MET A CA 1
ATOM 747 C C . MET A 1 93 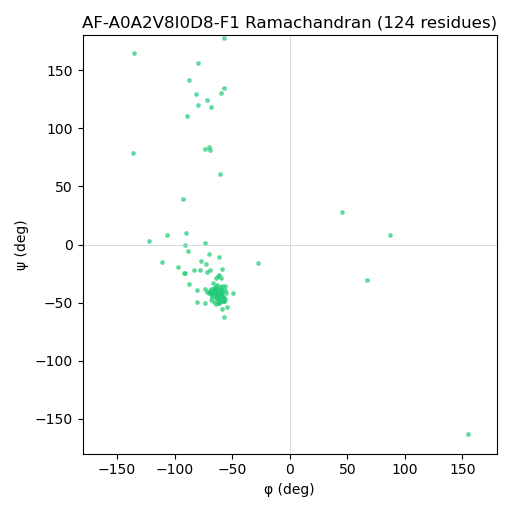? -1.169 0.312 -8.427 1.00 97.25 93 MET A C 1
ATOM 749 O O . MET A 1 93 ? -2.154 -0.227 -7.911 1.00 97.25 93 MET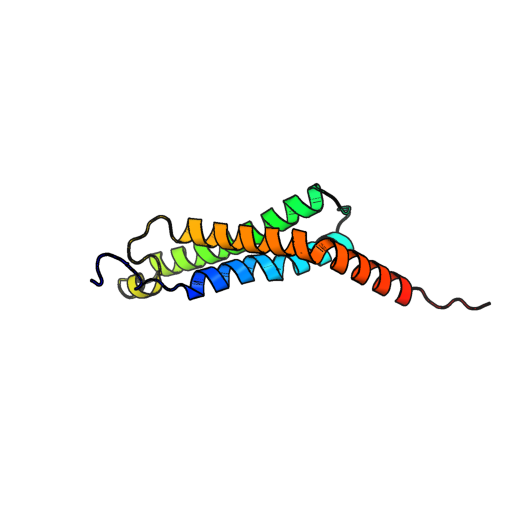 A O 1
ATOM 753 N N . ALA A 1 94 ? -0.009 0.444 -7.780 1.00 98.06 94 ALA A N 1
ATOM 754 C CA . ALA A 1 94 ? 0.159 0.050 -6.385 1.00 98.06 94 ALA A CA 1
ATOM 755 C C . ALA A 1 94 ? -0.759 0.847 -5.447 1.00 98.06 94 ALA A C 1
ATOM 757 O O . ALA A 1 94 ? -1.416 0.277 -4.570 1.00 98.06 94 ALA A O 1
ATOM 758 N N . LEU A 1 95 ? -0.906 2.156 -5.659 1.00 98.56 95 LEU A N 1
ATOM 759 C CA . LEU A 1 95 ? -1.835 2.964 -4.872 1.00 98.56 95 LEU A CA 1
ATOM 760 C C . LEU A 1 95 ? -3.293 2.497 -5.038 1.00 98.56 95 LEU A C 1
ATOM 762 O O . LEU A 1 95 ? -4.009 2.365 -4.042 1.00 98.56 95 LEU A O 1
ATOM 766 N N . ILE A 1 96 ? -3.725 2.191 -6.268 1.00 98.62 96 ILE A N 1
ATOM 767 C CA . ILE A 1 96 ? -5.059 1.634 -6.548 1.00 98.62 96 ILE A CA 1
ATOM 768 C C . ILE A 1 96 ? -5.244 0.285 -5.847 1.00 98.62 96 ILE A C 1
ATOM 770 O O . ILE A 1 96 ? -6.284 0.062 -5.224 1.00 98.62 96 ILE A O 1
ATOM 774 N N . GLY A 1 97 ? -4.244 -0.598 -5.908 1.00 98.62 97 GLY A N 1
ATOM 775 C CA . GLY A 1 97 ? -4.265 -1.888 -5.219 1.00 98.62 97 GLY A CA 1
ATOM 776 C C . GLY A 1 97 ? -4.467 -1.738 -3.715 1.00 98.62 97 GLY A C 1
ATOM 777 O O . GLY A 1 97 ? -5.366 -2.356 -3.138 1.00 98.62 97 GLY A O 1
ATOM 778 N N . ALA A 1 98 ? -3.697 -0.852 -3.081 1.00 98.81 98 ALA A N 1
ATOM 779 C CA . ALA A 1 98 ? -3.814 -0.575 -1.653 1.00 98.81 98 ALA A CA 1
ATOM 780 C C . ALA A 1 98 ? -5.188 0.014 -1.285 1.00 98.81 98 ALA A C 1
ATOM 782 O O . ALA A 1 98 ? -5.817 -0.409 -0.308 1.00 98.81 98 ALA A O 1
ATOM 783 N N . PHE A 1 99 ? -5.692 0.945 -2.099 1.00 98.75 99 PHE A N 1
ATOM 784 C CA . PHE A 1 99 ? -7.014 1.546 -1.927 1.00 98.75 99 PHE A CA 1
ATOM 785 C C . PHE A 1 99 ? -8.128 0.495 -2.028 1.00 98.75 99 PHE A C 1
ATOM 787 O O . PHE A 1 99 ? -8.992 0.414 -1.149 1.00 98.75 99 PHE A O 1
ATOM 794 N N . ALA A 1 100 ? -8.075 -0.364 -3.050 1.00 98.75 100 ALA A N 1
ATOM 795 C CA . ALA A 1 100 ? -9.023 -1.453 -3.253 1.00 98.75 100 ALA A CA 1
ATOM 796 C C . ALA A 1 100 ? -9.003 -2.450 -2.085 1.00 98.75 100 ALA A C 1
ATOM 798 O O . ALA A 1 100 ? -10.062 -2.787 -1.553 1.00 98.75 100 ALA A O 1
ATOM 799 N N . ALA A 1 101 ? -7.821 -2.868 -1.623 1.00 98.69 101 ALA A N 1
ATOM 800 C CA . ALA A 1 101 ? -7.688 -3.770 -0.481 1.00 98.69 101 ALA A CA 1
ATOM 801 C C . ALA A 1 101 ? -8.364 -3.207 0.771 1.00 98.69 101 ALA A C 1
ATOM 803 O O . ALA A 1 101 ? -9.126 -3.905 1.444 1.00 98.69 101 ALA A O 1
ATOM 804 N N . GLN A 1 102 ? -8.140 -1.928 1.079 1.00 98.44 102 GLN A N 1
ATOM 805 C CA . GLN A 1 102 ? -8.756 -1.314 2.248 1.00 98.44 102 GLN A CA 1
ATOM 806 C C . GLN A 1 102 ? -10.270 -1.141 2.099 1.00 98.44 102 GLN A C 1
ATOM 808 O O . GLN A 1 102 ? -10.996 -1.422 3.053 1.00 98.44 102 GLN A O 1
ATOM 813 N N . LEU A 1 103 ? -10.776 -0.747 0.928 1.00 98.25 103 LEU A N 1
ATOM 814 C CA . LEU A 1 103 ? -12.222 -0.635 0.713 1.00 98.25 103 LEU A CA 1
ATOM 815 C C . LEU A 1 103 ? -12.941 -1.984 0.812 1.00 98.25 103 LEU A C 1
ATOM 817 O O . LEU A 1 103 ? -13.999 -2.078 1.441 1.00 98.25 103 LEU A O 1
ATOM 821 N N . LEU A 1 104 ? -12.365 -3.022 0.208 1.00 98.44 104 LEU A N 1
ATOM 822 C CA . LEU A 1 104 ? -12.996 -4.334 0.105 1.00 98.44 104 LEU A CA 1
ATOM 823 C C . LEU A 1 104 ? -12.842 -5.149 1.394 1.00 98.44 104 LEU A C 1
ATOM 825 O O . LEU A 1 104 ? -13.781 -5.825 1.814 1.00 98.44 104 LEU A O 1
ATOM 829 N N . LEU A 1 105 ? -11.679 -5.078 2.049 1.00 98.31 105 LEU A N 1
ATOM 830 C CA . LEU A 1 105 ? -11.320 -6.018 3.112 1.00 98.31 105 LEU A CA 1
ATOM 831 C C . LEU A 1 105 ? -11.276 -5.406 4.513 1.00 98.31 105 LEU A C 1
ATOM 833 O O . LEU A 1 105 ? -11.319 -6.171 5.475 1.00 98.31 105 LEU A O 1
ATOM 837 N N . ALA A 1 106 ? -11.251 -4.075 4.693 1.00 96.06 106 ALA A N 1
ATOM 838 C CA . ALA A 1 106 ? -11.077 -3.483 6.031 1.00 96.06 106 ALA A CA 1
ATOM 839 C C . ALA A 1 106 ? -12.118 -3.971 7.050 1.00 96.06 106 ALA A C 1
ATOM 841 O O . ALA A 1 106 ? -11.762 -4.309 8.178 1.00 96.06 106 ALA A O 1
ATOM 842 N N . ARG A 1 107 ? -13.393 -4.079 6.647 1.00 95.81 107 ARG A N 1
ATOM 843 C CA . ARG A 1 107 ? -14.470 -4.559 7.532 1.00 95.81 107 ARG A CA 1
ATOM 844 C C . ARG A 1 107 ? -14.298 -6.026 7.921 1.00 95.81 107 ARG A C 1
ATOM 846 O O . ARG A 1 107 ? -14.552 -6.393 9.066 1.00 95.81 107 ARG A O 1
ATOM 853 N N . VAL A 1 108 ? -13.901 -6.871 6.970 1.00 97.31 108 VAL A N 1
ATOM 854 C CA . VAL A 1 108 ? -13.663 -8.301 7.216 1.00 97.31 108 VAL A CA 1
ATOM 855 C C . VAL A 1 108 ? -12.450 -8.469 8.125 1.00 97.31 108 VAL A C 1
ATOM 857 O O . VAL A 1 108 ? -12.521 -9.193 9.117 1.00 97.31 108 VAL A O 1
ATOM 860 N N . HIS A 1 109 ? -11.383 -7.730 7.840 1.00 97.06 109 HIS A N 1
ATOM 861 C CA . HIS A 1 109 ? -10.157 -7.735 8.618 1.00 97.06 109 HIS A CA 1
ATOM 862 C C . HIS A 1 109 ? -10.396 -7.271 10.065 1.00 97.06 109 HIS A C 1
ATOM 864 O O . HIS A 1 109 ? -9.971 -7.938 11.004 1.00 97.06 109 HIS A O 1
ATOM 870 N N . ASP A 1 110 ? -11.178 -6.208 10.282 1.00 95.88 110 ASP A N 1
ATOM 871 C CA . ASP A 1 110 ? -11.547 -5.760 11.633 1.00 95.88 110 ASP A CA 1
ATOM 872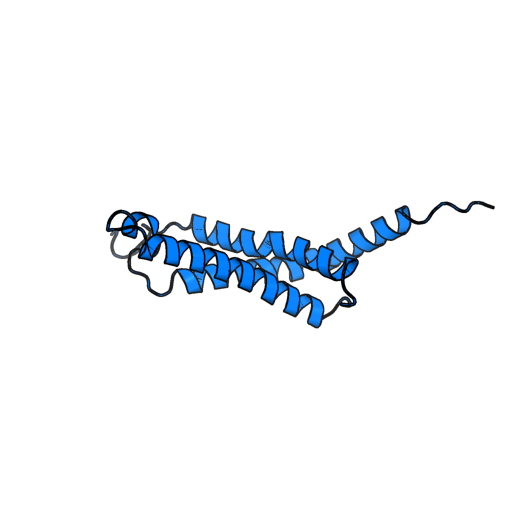 C C . ASP A 1 110 ? -12.277 -6.838 12.438 1.00 95.88 110 ASP A C 1
ATOM 874 O O . ASP A 1 110 ? -11.983 -7.040 13.620 1.00 95.88 110 ASP A O 1
ATOM 878 N N . ARG A 1 111 ? -13.190 -7.572 11.793 1.00 95.19 111 ARG A N 1
ATOM 879 C CA . ARG A 1 111 ? -13.885 -8.704 12.419 1.00 95.19 111 ARG A CA 1
ATOM 880 C C . ARG A 1 111 ? -12.919 -9.838 12.763 1.00 95.19 111 ARG A C 1
ATOM 882 O O . ARG A 1 111 ? -13.063 -10.436 13.825 1.00 95.19 111 ARG A O 1
ATOM 889 N N . GLN A 1 112 ? -11.954 -10.142 11.894 1.00 94.94 112 GLN A N 1
ATOM 890 C CA . GLN A 1 112 ? -10.946 -11.177 12.148 1.00 94.94 112 GLN A CA 1
ATOM 891 C C . GLN A 1 112 ? -10.060 -10.812 13.345 1.00 94.94 112 GLN A C 1
ATOM 893 O O . GLN A 1 112 ? -9.909 -11.627 14.253 1.00 94.94 112 GLN A O 1
ATOM 898 N N . ILE A 1 113 ? -9.575 -9.569 13.415 1.00 93.25 113 ILE A N 1
ATOM 899 C CA . ILE A 1 113 ? -8.769 -9.083 14.545 1.00 93.25 113 ILE A CA 1
ATOM 900 C C . ILE A 1 113 ? -9.546 -9.202 15.865 1.00 93.25 113 ILE A C 1
ATOM 902 O O . ILE A 1 113 ? -9.011 -9.707 16.853 1.00 93.25 113 ILE A O 1
ATOM 906 N N . ALA A 1 114 ? -10.816 -8.778 15.885 1.00 92.00 114 ALA A N 1
ATOM 907 C CA . ALA A 1 114 ? -11.658 -8.848 17.082 1.00 92.00 114 ALA A CA 1
ATOM 908 C C . ALA A 1 114 ? -11.921 -10.295 17.543 1.00 92.00 114 ALA A C 1
ATOM 910 O O . ALA A 1 114 ? -11.870 -10.586 18.742 1.00 92.00 114 ALA A O 1
ATOM 911 N N . LYS A 1 115 ? -12.152 -11.223 16.602 1.00 91.94 115 LYS A N 1
ATOM 912 C CA . LYS A 1 115 ? -12.305 -12.657 16.904 1.00 91.94 115 LYS A CA 1
ATOM 913 C C . LYS A 1 115 ? -11.044 -13.235 17.542 1.00 91.94 115 LYS A C 1
ATOM 915 O O . LYS A 1 115 ? -11.142 -13.871 18.588 1.00 91.94 115 LYS A O 1
ATOM 920 N N . THR A 1 116 ? -9.867 -12.967 16.975 1.00 88.44 116 THR A N 1
ATOM 921 C CA . THR A 1 116 ? -8.594 -13.455 17.529 1.00 88.44 116 THR A CA 1
ATOM 922 C C . THR A 1 116 ? -8.344 -12.905 18.933 1.00 88.44 116 THR A C 1
ATOM 924 O O . THR A 1 116 ? -7.935 -13.660 19.812 1.00 88.44 116 THR A O 1
ATOM 927 N N . ALA A 1 117 ? -8.649 -11.625 19.179 1.00 81.94 117 ALA A N 1
ATOM 928 C CA . ALA A 1 117 ? -8.535 -11.017 20.508 1.00 81.94 117 ALA A CA 1
ATOM 929 C C . ALA A 1 117 ? -9.474 -11.668 21.542 1.00 81.94 117 ALA A C 1
ATOM 931 O O . ALA A 1 117 ? -9.119 -11.812 22.709 1.00 81.94 117 ALA A O 1
ATOM 932 N N . THR A 1 118 ? -10.662 -12.102 21.111 1.00 78.94 118 THR A N 1
ATOM 933 C CA . THR A 1 118 ? -11.622 -12.794 21.985 1.00 78.94 118 THR A CA 1
ATOM 934 C C . THR A 1 118 ? -11.126 -14.192 22.358 1.00 78.94 118 THR A C 1
ATOM 936 O O . THR A 1 118 ? -11.205 -14.572 23.521 1.00 78.94 118 THR A O 1
ATOM 939 N N . LEU A 1 119 ? -10.559 -14.930 21.397 1.00 76.88 119 LEU A N 1
ATOM 940 C CA . LEU A 1 119 ? -10.009 -16.277 21.614 1.00 76.88 119 LEU A CA 1
ATOM 941 C C . LEU A 1 119 ? -8.737 -16.295 22.477 1.00 76.88 119 LEU A C 1
ATOM 943 O O . LEU A 1 119 ? -8.414 -17.325 23.054 1.00 76.88 119 LEU A O 1
ATOM 947 N N . SER A 1 120 ? -8.009 -15.179 22.560 1.00 73.94 120 SER A N 1
ATOM 948 C CA . SER A 1 120 ? -6.762 -15.077 23.333 1.00 73.94 120 SER A CA 1
ATOM 949 C C . SER A 1 120 ? -6.964 -14.608 24.778 1.00 73.94 120 SER A C 1
ATOM 951 O O . SER A 1 120 ? -5.998 -14.548 25.537 1.00 73.94 120 SER A O 1
ATOM 953 N N . ARG A 1 121 ? -8.205 -14.322 25.205 1.00 70.06 121 ARG A N 1
ATOM 954 C CA . ARG A 1 121 ? -8.502 -14.113 26.628 1.00 70.06 121 ARG A CA 1
ATOM 955 C C . ARG A 1 121 ? -8.425 -15.456 27.369 1.00 70.06 121 ARG A C 1
ATOM 957 O O . ARG A 1 121 ? -9.133 -16.381 26.967 1.00 70.06 121 ARG A O 1
ATOM 964 N N . PRO A 1 122 ? -7.612 -15.586 28.437 1.00 63.16 122 PRO A N 1
ATOM 965 C CA . PRO A 1 122 ? -7.591 -16.805 29.232 1.00 63.16 122 PRO A CA 1
ATOM 966 C C . PRO A 1 122 ? -9.000 -17.086 29.757 1.00 63.16 122 PRO A C 1
ATOM 968 O O . PRO A 1 122 ? -9.695 -16.178 30.217 1.00 63.16 122 PRO A O 1
ATOM 971 N N . ILE A 1 123 ? -9.427 -18.345 29.653 1.00 67.88 123 ILE A N 1
ATOM 972 C CA . ILE A 1 123 ? -10.664 -18.828 30.264 1.00 67.88 123 ILE A CA 1
ATOM 973 C C . ILE A 1 123 ? -10.424 -18.828 31.776 1.00 67.88 123 ILE A C 1
ATOM 975 O O . ILE A 1 123 ? -10.099 -19.858 32.359 1.00 67.88 123 ILE A O 1
ATOM 979 N N . THR A 1 124 ? -10.553 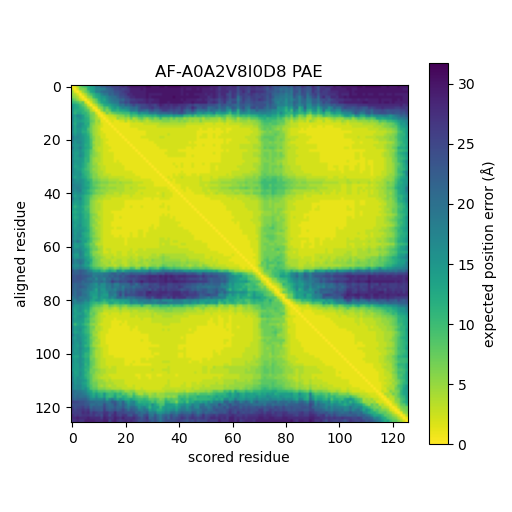-17.677 32.430 1.00 65.69 124 THR A N 1
ATOM 980 C CA . THR A 1 124 ? -10.724 -17.640 33.881 1.00 65.69 124 THR A CA 1
ATOM 981 C C . THR A 1 124 ? -12.152 -18.110 34.150 1.00 65.69 124 THR A C 1
ATOM 983 O O . THR A 1 124 ? -13.093 -17.320 34.208 1.00 65.69 124 THR A O 1
ATOM 986 N N . ARG A 1 125 ? -12.337 -19.434 34.171 1.00 57.84 125 ARG A N 1
ATOM 987 C CA . ARG A 1 125 ? -13.537 -20.072 34.713 1.00 57.84 125 ARG A CA 1
ATOM 988 C C . ARG A 1 125 ? -13.375 -20.145 36.234 1.00 57.84 125 ARG A C 1
ATOM 990 O O . ARG A 1 125 ? -12.317 -20.550 36.702 1.00 57.84 125 ARG A O 1
ATOM 997 N N . LEU A 1 126 ? -14.435 -19.657 36.881 1.00 59.97 126 LEU A N 1
ATOM 998 C CA . LEU A 1 126 ? -14.880 -19.747 38.278 1.00 59.97 126 LEU A CA 1
ATOM 999 C C . LEU A 1 126 ? -14.169 -20.778 39.161 1.00 59.97 126 LEU A C 1
ATOM 1001 O O . LEU A 1 126 ? -14.068 -21.944 38.721 1.00 59.97 126 LEU A O 1
#

pLDDT: mean 83.91, std 18.46, range [35.12, 98.81]

Foldseek 3Di:
DCVVPVPPADPVLLVVLLCLQQVQLLVQLVCCPVPHPDDPDDVSLVVSLVVSLVVLVVVLVVLVVVLVPDPPVSVVVSSCVVPPCPSVSSSVSSSVSSNCNCVPCVVVSVVVVVVVVVVPPPPPDD

Radius of gyration: 19.77 Å; Cα contacts (8 Å, |Δi|>4): 111; chains: 1; bounding box: 41×28×76 Å

Solvent-accessible surface area (backbone atoms only — not comparable to full-atom values): 7029 Å² total; per-residue (Å²): 120,68,87,83,54,77,74,87,60,70,70,64,53,48,53,49,26,20,46,57,2,23,58,49,24,56,53,49,44,51,50,40,58,75,75,44,93,55,56,91,51,71,66,47,53,51,51,30,44,51,52,28,32,50,53,39,49,53,52,49,50,51,52,52,50,52,36,75,71,37,62,88,74,20,69,80,69,58,76,37,86,85,45,94,55,44,66,62,51,34,33,47,31,11,37,50,19,17,50,49,36,50,73,74,38,46,71,59,50,53,51,52,54,52,51,53,58,60,71,68,52,78,85,82,71,131

Nearest PDB structures (foldseek):
  7m76-assembly1_L  TM=4.965E-01  e=6.329E-02  Thermosynechococcus vestitus BP-1
  7kux-assembly1_L  TM=5.237E-01  e=1.019E-01  Physcomitrium patens
  8vu3-assembly1_l  TM=4.879E-01  e=1.400E-01  Parathermosynechococcus lividus
  7fix-assembly1_L1  TM=4.892E-01  e=1.641E-01  Thermosynechococcus vestitus BP-1
  6trc-assembly1_L  TM=4.811E-01  e=2.937E-01  Thermosynechococcus vestitus BP-1

Sequence (126 aa):
MERIFGFTRNHYDRIGHFAQGFVPAIIAREILIRRSPLQRGKWLFFIVLCVCLAISACYEFIEWWSAVIGDSAADAFLGTQGDPFDTQADMFMALIGAFAAQLLLARVHDRQIAKTATLSRPITRL